Protein AF-A0A7S0NBP9-F1 (afdb_monomer_lite)

Foldseek 3Di:
DCLVVVPPVVVVVVLPDQDLVCLLVVLLPDDLVSLLSVLVVLLVVCVVDVVCCVSSVSNNVSSCVNNVVVLVVDPSSVVSVVSVVVVVVVVVVVPVVVVVVVVVVVVVVVVVVVVVD

pLDDT: mean 92.89, std 7.22, range [61.22, 98.38]

Structure (mmCIF, N/CA/C/O backbone):
data_AF-A0A7S0NBP9-F1
#
_entry.id   AF-A0A7S0NBP9-F1
#
loop_
_atom_site.group_PDB
_atom_site.id
_atom_site.type_symbol
_atom_site.label_atom_id
_atom_site.label_alt_id
_atom_site.label_comp_id
_atom_site.label_asym_id
_atom_site.label_entity_id
_atom_site.label_seq_id
_atom_site.pdbx_PDB_ins_code
_atom_site.Cartn_x
_atom_site.Cartn_y
_atom_site.Cartn_z
_atom_site.occupancy
_atom_site.B_iso_or_equiv
_atom_site.auth_seq_id
_atom_site.auth_comp_id
_atom_site.auth_asym_id
_atom_site.auth_atom_id
_atom_site.pdbx_PDB_model_num
ATOM 1 N N . GLN A 1 1 ? -16.423 -5.486 8.733 1.00 61.22 1 GLN A N 1
ATOM 2 C CA . GLN A 1 1 ? -16.727 -6.939 8.683 1.00 61.22 1 GLN A CA 1
ATOM 3 C C . GLN A 1 1 ? -15.607 -7.749 8.032 1.00 61.22 1 GLN A C 1
ATOM 5 O O . GLN A 1 1 ? -14.984 -8.491 8.765 1.00 61.22 1 GLN A O 1
ATOM 10 N N . ALA A 1 2 ? -15.260 -7.582 6.745 1.00 66.62 2 ALA A N 1
ATOM 11 C CA . ALA A 1 2 ? -14.171 -8.359 6.113 1.00 66.62 2 ALA A CA 1
ATOM 12 C C . ALA A 1 2 ? -12.797 -8.205 6.802 1.00 66.62 2 ALA A C 1
ATOM 14 O O . ALA A 1 2 ? -12.111 -9.189 7.054 1.00 66.62 2 ALA A O 1
ATOM 15 N N . VAL A 1 3 ? -12.425 -6.967 7.151 1.00 70.12 3 VAL A N 1
ATOM 16 C CA . VAL A 1 3 ? -11.155 -6.651 7.834 1.00 70.12 3 VAL A CA 1
ATOM 17 C C . VAL A 1 3 ? -11.092 -7.288 9.228 1.00 70.12 3 VAL A C 1
ATOM 19 O O . VAL A 1 3 ? -10.085 -7.889 9.578 1.00 70.12 3 VAL A O 1
ATOM 22 N N . GLN A 1 4 ? -12.190 -7.217 9.983 1.00 69.56 4 GLN A N 1
ATOM 23 C CA . GLN A 1 4 ? -12.304 -7.772 11.337 1.00 69.56 4 GLN A CA 1
ATOM 24 C C . GLN A 1 4 ? -12.448 -9.304 11.353 1.00 69.56 4 GLN A C 1
ATOM 26 O O . GLN A 1 4 ? -11.936 -9.964 12.245 1.00 69.56 4 GLN A O 1
ATOM 31 N N . ALA A 1 5 ? -13.116 -9.883 10.351 1.00 71.31 5 ALA A N 1
ATOM 32 C CA . ALA A 1 5 ? -13.329 -11.326 10.237 1.00 71.31 5 ALA A CA 1
ATOM 33 C C . ALA A 1 5 ? -12.136 -12.074 9.613 1.00 71.31 5 ALA A C 1
ATOM 35 O O . ALA A 1 5 ? -12.172 -13.296 9.508 1.00 71.31 5 ALA A O 1
ATOM 36 N N . GLY A 1 6 ? -11.103 -11.364 9.141 1.00 72.06 6 GLY A N 1
ATOM 37 C CA . GLY A 1 6 ? -9.961 -11.973 8.454 1.00 72.06 6 GLY A CA 1
ATOM 38 C C . GLY A 1 6 ? -10.309 -12.627 7.108 1.00 72.06 6 GLY A C 1
ATOM 39 O O . GLY A 1 6 ? -9.497 -13.383 6.570 1.00 72.06 6 GLY A O 1
ATOM 40 N N . ASP A 1 7 ? -11.487 -12.341 6.543 1.00 86.94 7 ASP A N 1
ATOM 41 C CA . ASP A 1 7 ? -11.941 -12.927 5.281 1.00 86.94 7 ASP A CA 1
ATOM 42 C C . ASP A 1 7 ? -11.181 -12.305 4.103 1.00 86.94 7 ASP A C 1
ATOM 44 O O . ASP A 1 7 ? -11.524 -11.248 3.556 1.00 86.94 7 ASP A O 1
ATOM 48 N N . ARG A 1 8 ? -10.102 -12.990 3.716 1.00 85.50 8 ARG A N 1
ATOM 49 C CA . ARG A 1 8 ? -9.217 -12.575 2.627 1.00 85.50 8 ARG A CA 1
ATOM 50 C C . ARG A 1 8 ? -9.939 -12.520 1.286 1.00 85.50 8 ARG A C 1
ATOM 52 O O . ARG A 1 8 ? -9.636 -11.625 0.503 1.00 85.50 8 ARG A O 1
ATOM 59 N N . ALA A 1 9 ? -10.863 -13.440 1.013 1.00 87.75 9 ALA A N 1
ATOM 60 C CA . ALA A 1 9 ? -11.540 -13.512 -0.278 1.00 87.75 9 ALA A CA 1
ATOM 61 C C . ALA A 1 9 ? -12.511 -12.341 -0.453 1.00 87.75 9 ALA A C 1
ATOM 63 O O . ALA A 1 9 ? -12.527 -11.691 -1.502 1.00 87.75 9 ALA A O 1
ATOM 64 N N . LEU A 1 10 ? -13.272 -12.024 0.597 1.00 89.88 10 LEU A N 1
ATOM 65 C CA . LEU A 1 10 ? -14.159 -10.867 0.595 1.00 89.88 10 LEU A CA 1
ATOM 66 C C . LEU A 1 10 ? -13.369 -9.557 0.509 1.00 89.88 10 LEU A C 1
ATOM 68 O O . LEU A 1 10 ? -13.723 -8.681 -0.279 1.00 89.88 10 LEU A O 1
ATOM 72 N N . LEU A 1 11 ? -12.264 -9.439 1.254 1.00 91.81 11 LEU A N 1
ATOM 73 C CA . LEU A 1 11 ? -11.420 -8.248 1.199 1.00 91.81 11 LEU A CA 1
ATOM 74 C C . LEU A 1 11 ? -10.818 -8.036 -0.198 1.00 91.81 11 LEU A C 1
ATOM 76 O O . LEU A 1 11 ? -10.819 -6.913 -0.690 1.00 91.81 11 LEU A O 1
ATOM 80 N N . GLU A 1 12 ? -10.359 -9.091 -0.876 1.00 92.19 12 GLU A N 1
ATOM 81 C CA . GLU A 1 12 ? -9.867 -8.980 -2.258 1.00 92.19 12 GLU A CA 1
ATOM 82 C C . GLU A 1 12 ? -10.943 -8.493 -3.231 1.00 92.19 12 GLU A C 1
ATOM 84 O O . GLU A 1 12 ? -10.661 -7.652 -4.084 1.00 92.19 12 GLU A O 1
ATOM 89 N N . ARG A 1 13 ? -12.185 -8.967 -3.077 1.00 91.81 13 ARG A N 1
ATOM 90 C CA . ARG A 1 13 ? -13.322 -8.483 -3.873 1.00 91.81 13 ARG A CA 1
ATOM 91 C C . ARG A 1 13 ? -13.598 -7.004 -3.626 1.00 91.81 13 ARG A C 1
ATOM 93 O O . ARG A 1 13 ? -13.802 -6.266 -4.582 1.00 91.81 13 ARG A O 1
ATOM 100 N N . CYS A 1 14 ? -13.557 -6.554 -2.373 1.00 93.19 14 CYS A N 1
ATOM 101 C CA . CYS A 1 14 ? -13.711 -5.135 -2.057 1.00 93.19 14 CYS A CA 1
ATOM 102 C C . CYS A 1 14 ? -12.589 -4.301 -2.688 1.00 93.19 14 CYS A C 1
ATOM 104 O O . CYS A 1 14 ? -12.867 -3.321 -3.371 1.00 93.19 14 CYS A O 1
ATOM 106 N N . LEU A 1 15 ? -11.331 -4.721 -2.532 1.00 94.19 15 LEU A N 1
ATOM 107 C CA . LEU A 1 15 ? -10.167 -4.008 -3.072 1.00 94.19 15 LEU A CA 1
ATOM 108 C C . LEU A 1 15 ? -10.102 -4.012 -4.610 1.00 94.19 15 LEU A C 1
ATOM 110 O O . LEU A 1 15 ? -9.340 -3.239 -5.194 1.00 94.19 15 LEU A O 1
ATOM 114 N N . ALA A 1 16 ? -10.884 -4.860 -5.284 1.00 93.62 16 ALA A N 1
ATOM 115 C CA . ALA A 1 16 ? -11.067 -4.821 -6.735 1.00 93.62 16 ALA A CA 1
ATOM 116 C C . ALA A 1 16 ? -11.831 -3.577 -7.213 1.00 93.62 16 ALA A C 1
ATOM 118 O O . ALA A 1 16 ? -11.661 -3.170 -8.361 1.00 93.62 16 ALA A O 1
ATOM 119 N N . VAL A 1 17 ? -12.626 -2.945 -6.345 1.00 94.12 17 VAL A N 1
ATOM 120 C CA . VAL A 1 17 ? -13.350 -1.716 -6.678 1.00 94.12 17 VAL A CA 1
ATOM 121 C C . VAL A 1 17 ? -12.361 -0.559 -6.830 1.00 94.12 17 VAL A C 1
ATOM 123 O O . VAL A 1 17 ? -11.564 -0.279 -5.932 1.00 94.12 17 VAL A O 1
ATOM 126 N N . ALA A 1 18 ? -12.426 0.110 -7.982 1.00 91.25 18 ALA A N 1
ATOM 127 C CA . ALA A 1 18 ? -11.532 1.204 -8.358 1.00 91.25 18 ALA A CA 1
ATOM 128 C C . ALA A 1 18 ? -12.239 2.563 -8.490 1.00 91.25 18 ALA A C 1
ATOM 130 O O . ALA A 1 18 ? -11.583 3.537 -8.856 1.00 91.25 18 ALA A O 1
ATOM 131 N N . ASP A 1 19 ? -13.546 2.633 -8.226 1.00 95.50 19 ASP A N 1
ATOM 132 C CA . ASP A 1 19 ? -14.309 3.883 -8.228 1.00 95.50 19 ASP A CA 1
ATOM 133 C C . ASP A 1 19 ? -13.941 4.734 -7.004 1.00 95.50 19 ASP A C 1
ATOM 135 O O . ASP A 1 19 ? -14.135 4.315 -5.861 1.00 95.50 19 ASP A O 1
ATOM 139 N N . ASP A 1 20 ? -13.399 5.929 -7.237 1.00 94.44 20 ASP A N 1
ATOM 140 C CA . ASP A 1 20 ? -12.864 6.791 -6.178 1.00 94.44 20 ASP A CA 1
ATOM 141 C C . ASP A 1 20 ? -13.946 7.256 -5.191 1.00 94.44 20 ASP A C 1
ATOM 143 O O . ASP A 1 20 ? -13.666 7.407 -3.996 1.00 94.44 20 ASP A O 1
ATOM 147 N N . HIS A 1 21 ? -15.180 7.456 -5.661 1.00 96.12 21 HIS A N 1
ATOM 148 C CA . HIS A 1 21 ? -16.291 7.903 -4.829 1.00 96.12 21 HIS A CA 1
ATOM 149 C C . HIS A 1 21 ? -16.765 6.774 -3.911 1.00 96.12 21 HIS A C 1
ATOM 151 O O . HIS A 1 21 ? -17.009 6.999 -2.721 1.00 96.12 21 HIS A O 1
ATOM 157 N N . ILE A 1 22 ? -16.844 5.547 -4.433 1.00 96.88 22 ILE A N 1
ATOM 158 C CA . ILE A 1 22 ? -17.165 4.359 -3.639 1.00 96.88 22 ILE A CA 1
ATOM 159 C C . ILE A 1 22 ? -16.059 4.099 -2.617 1.00 96.88 22 ILE A C 1
ATOM 161 O O . ILE A 1 22 ? -16.360 3.908 -1.437 1.00 96.88 22 ILE A O 1
ATOM 165 N N . VAL A 1 23 ? -14.790 4.127 -3.032 1.00 97.31 23 VAL A N 1
ATOM 166 C CA . VAL A 1 23 ? -13.641 3.890 -2.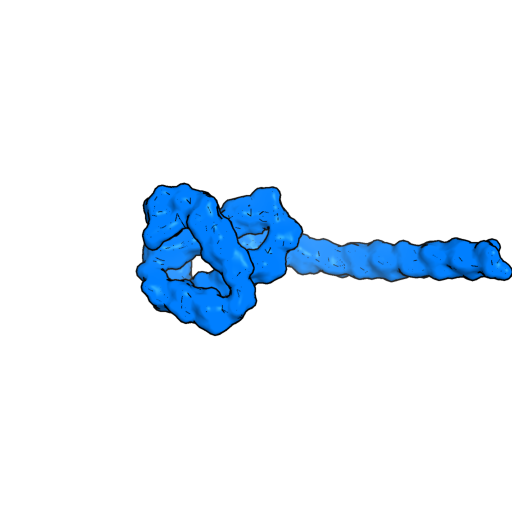142 1.00 97.31 23 VAL A CA 1
ATOM 167 C C . VAL A 1 23 ? -13.623 4.906 -1.001 1.00 97.31 23 VAL A C 1
ATOM 169 O O . VAL A 1 23 ? -13.588 4.517 0.166 1.00 97.31 23 VAL A O 1
ATOM 172 N N . THR A 1 24 ? -13.713 6.200 -1.317 1.00 97.38 24 THR A N 1
ATOM 173 C CA . THR A 1 24 ? -13.663 7.274 -0.313 1.00 97.38 24 THR A CA 1
ATOM 174 C C . THR A 1 24 ? -14.830 7.177 0.667 1.00 97.38 24 THR A C 1
ATOM 176 O O . THR A 1 24 ? -14.608 7.177 1.876 1.00 97.38 24 THR A O 1
ATOM 179 N N . ASN A 1 25 ? -16.062 7.005 0.175 1.00 97.56 25 ASN A N 1
ATOM 180 C CA . ASN A 1 25 ? -17.237 6.862 1.038 1.00 97.56 25 ASN A CA 1
ATOM 181 C C . ASN A 1 25 ? -17.170 5.617 1.923 1.00 97.56 25 ASN A C 1
ATOM 183 O O . ASN A 1 25 ? -17.580 5.653 3.082 1.00 97.56 25 ASN A O 1
ATOM 187 N N . THR A 1 26 ? -16.669 4.506 1.380 1.00 97.00 26 THR A N 1
ATOM 188 C CA . THR A 1 26 ? -16.520 3.257 2.133 1.00 97.00 26 THR A CA 1
ATOM 189 C C . THR A 1 26 ? -15.530 3.449 3.272 1.00 97.00 26 THR A C 1
ATOM 191 O O . THR A 1 26 ? -15.833 3.107 4.412 1.00 97.00 26 THR A O 1
ATOM 194 N N . VAL A 1 27 ? -14.370 4.042 2.981 1.00 97.69 27 VAL A N 1
ATOM 195 C CA . VAL A 1 27 ? -13.316 4.273 3.971 1.00 97.69 27 VAL A CA 1
ATOM 196 C C . VAL A 1 27 ? -13.732 5.306 5.018 1.00 97.69 27 VAL A C 1
ATOM 198 O O . VAL A 1 27 ? -13.476 5.094 6.200 1.00 97.69 27 VAL A O 1
ATOM 201 N N . ALA A 1 28 ? -14.413 6.385 4.629 1.00 97.62 28 ALA A N 1
ATOM 202 C CA . ALA A 1 28 ? -14.875 7.424 5.553 1.00 97.62 28 ALA A CA 1
ATOM 203 C C . ALA A 1 28 ? -15.854 6.897 6.619 1.00 97.62 28 ALA A C 1
ATOM 205 O O . ALA A 1 28 ? -15.929 7.448 7.712 1.00 97.62 28 ALA A O 1
ATOM 206 N N . ARG A 1 29 ? -16.588 5.819 6.316 1.00 97.06 29 ARG A N 1
ATOM 207 C CA . ARG A 1 29 ? -17.546 5.178 7.234 1.00 97.06 29 ARG A CA 1
ATOM 208 C C . ARG A 1 29 ? -16.917 4.128 8.153 1.00 97.06 29 ARG A C 1
ATOM 210 O O . ARG A 1 29 ? -17.624 3.573 8.991 1.00 97.06 29 ARG A O 1
ATOM 217 N N . LEU A 1 30 ? -15.632 3.814 7.983 1.00 96.38 30 LEU A N 1
ATOM 218 C CA . LEU A 1 30 ? -14.933 2.873 8.856 1.00 96.38 30 LEU A CA 1
ATOM 219 C C . LEU A 1 30 ? -14.711 3.480 10.240 1.00 96.38 30 LEU A C 1
ATOM 221 O O . LEU A 1 30 ? -14.515 4.686 10.382 1.00 96.38 30 LEU A O 1
ATOM 225 N N . SER A 1 31 ? -14.682 2.627 11.261 1.00 96.31 31 SER A N 1
ATOM 226 C CA . SER A 1 31 ? -14.157 3.032 12.560 1.00 96.31 31 SER A CA 1
ATOM 227 C C . SER A 1 31 ? -12.643 3.298 12.454 1.00 96.31 31 SER A C 1
ATOM 229 O O . SER A 1 31 ? -11.976 2.737 11.577 1.00 96.31 31 SER A O 1
ATOM 231 N N . PRO A 1 32 ? -12.058 4.104 13.356 1.00 94.94 32 PRO A N 1
ATOM 232 C CA . PRO A 1 32 ? -10.619 4.362 13.335 1.00 94.94 32 PRO A CA 1
ATOM 233 C C . PRO A 1 32 ? -9.763 3.087 13.453 1.00 94.94 32 PRO A C 1
ATOM 235 O O . PRO A 1 32 ? -8.740 2.952 12.779 1.00 94.94 32 PRO A O 1
ATOM 238 N N . SER A 1 33 ? -10.205 2.112 14.255 1.00 94.00 33 SER A N 1
ATOM 239 C CA . SER A 1 33 ? -9.532 0.814 14.388 1.00 94.00 33 SER A CA 1
ATOM 240 C C . SER A 1 33 ? -9.605 -0.013 13.102 1.00 94.00 33 SER A C 1
ATOM 242 O O . SER A 1 33 ? -8.600 -0.594 12.693 1.00 94.00 33 SER A O 1
ATOM 244 N N . ASP A 1 34 ? -10.757 -0.028 12.424 1.00 95.38 34 ASP A N 1
ATOM 245 C CA . ASP A 1 34 ? -10.922 -0.714 11.137 1.00 95.38 34 ASP A CA 1
ATOM 246 C C . ASP A 1 34 ? -10.070 -0.069 10.040 1.00 95.38 34 ASP A C 1
ATOM 248 O O . ASP A 1 34 ? -9.517 -0.774 9.195 1.00 95.38 34 ASP A O 1
ATOM 252 N N . ALA A 1 35 ? -9.932 1.259 10.055 1.00 96.31 35 ALA A N 1
ATOM 253 C CA . ALA A 1 35 ? -9.081 1.986 9.120 1.00 96.31 35 ALA A CA 1
ATOM 254 C C . ALA A 1 35 ? -7.595 1.637 9.305 1.00 96.31 35 ALA A C 1
ATOM 256 O O . ALA A 1 35 ? -6.884 1.433 8.318 1.00 96.31 35 ALA A O 1
ATOM 257 N N . LEU A 1 36 ? -7.130 1.505 10.552 1.00 95.62 36 LEU A N 1
ATOM 258 C CA . LEU A 1 36 ? -5.768 1.055 10.847 1.00 95.62 36 LEU A CA 1
ATOM 259 C C . LEU A 1 36 ? -5.529 -0.388 10.390 1.00 95.62 36 LEU A C 1
ATOM 261 O O . LEU A 1 36 ? -4.531 -0.664 9.726 1.00 95.62 36 LEU A O 1
ATOM 265 N N . ALA A 1 37 ? -6.462 -1.293 10.684 1.00 95.12 37 ALA A N 1
ATOM 266 C CA . ALA A 1 37 ? -6.370 -2.678 10.233 1.00 95.12 37 ALA A CA 1
AT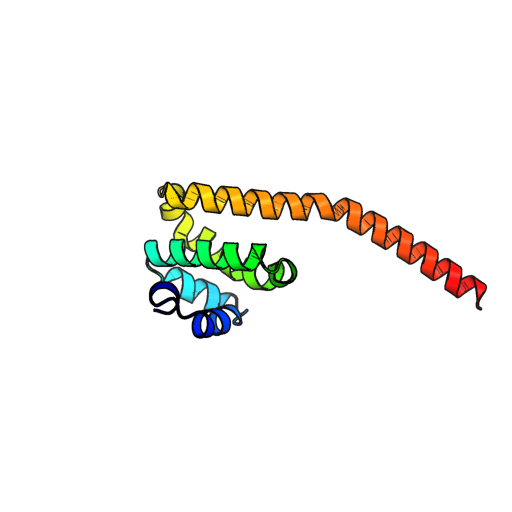OM 267 C C . ALA A 1 37 ? -6.392 -2.773 8.695 1.00 95.12 37 ALA A C 1
ATOM 269 O O . ALA A 1 37 ? -5.650 -3.554 8.097 1.00 95.12 37 ALA A O 1
ATOM 270 N N . LEU A 1 38 ? -7.186 -1.935 8.020 1.00 96.19 38 LEU A N 1
ATOM 271 C CA . LEU A 1 38 ? -7.182 -1.846 6.562 1.00 96.19 38 LEU A CA 1
ATOM 272 C C . LEU A 1 3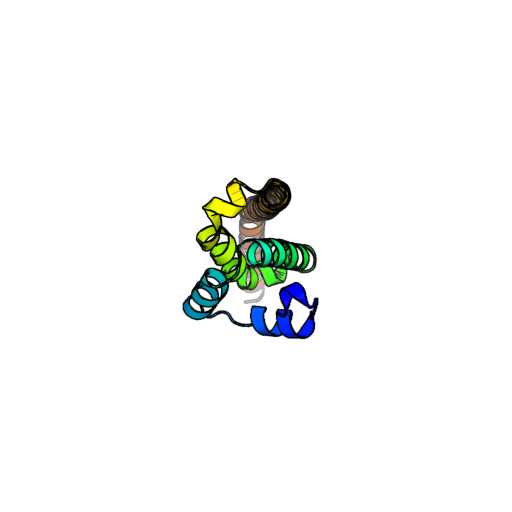8 ? -5.836 -1.336 6.022 1.00 96.19 38 LEU A C 1
ATOM 274 O O . LEU A 1 38 ? -5.332 -1.903 5.053 1.00 96.19 38 LEU A O 1
ATOM 278 N N . LEU A 1 39 ? -5.228 -0.319 6.644 1.00 96.44 39 LEU A N 1
ATOM 279 C CA . LEU A 1 39 ? -3.894 0.174 6.272 1.00 96.44 39 LEU A CA 1
ATOM 280 C C . LEU A 1 39 ? -2.848 -0.947 6.323 1.00 96.44 39 LEU A C 1
ATOM 282 O O . LEU A 1 39 ? -2.082 -1.121 5.374 1.00 96.44 39 LEU A O 1
ATOM 286 N N . GLU A 1 40 ? -2.846 -1.735 7.396 1.00 95.19 40 GLU A N 1
ATOM 287 C CA . GLU A 1 40 ? -1.949 -2.881 7.550 1.00 95.19 40 GLU A CA 1
ATOM 288 C C . GLU A 1 40 ? -2.166 -3.923 6.438 1.00 95.19 40 GLU A C 1
ATOM 290 O O . GLU A 1 40 ? -1.220 -4.354 5.773 1.00 95.19 40 GLU A O 1
ATOM 295 N N . GLN A 1 41 ? -3.424 -4.276 6.165 1.00 95.31 41 GLN A N 1
ATOM 296 C CA . GLN A 1 41 ? -3.780 -5.237 5.119 1.00 95.31 41 GLN A CA 1
ATOM 297 C C . GLN A 1 41 ? -3.413 -4.761 3.704 1.00 95.31 41 GLN A C 1
ATOM 299 O O . GLN A 1 41 ? -3.049 -5.586 2.856 1.00 95.31 41 GLN A O 1
ATOM 304 N N . LEU A 1 42 ? -3.510 -3.457 3.435 1.00 95.81 42 LEU A N 1
ATOM 305 C CA . LEU A 1 42 ? -3.097 -2.845 2.171 1.00 95.81 42 LEU A CA 1
ATOM 306 C C . LEU A 1 42 ? -1.576 -2.887 2.007 1.00 95.81 42 LEU A C 1
ATOM 308 O O . LEU A 1 42 ? -1.089 -3.253 0.936 1.00 95.81 42 LEU A O 1
ATOM 312 N N . LEU A 1 43 ? -0.827 -2.566 3.066 1.00 95.06 43 LEU A N 1
ATOM 313 C CA . LEU A 1 43 ? 0.635 -2.610 3.058 1.00 95.06 43 LEU A CA 1
ATOM 314 C C . LEU A 1 43 ? 1.169 -4.020 2.824 1.00 95.06 43 LEU A C 1
ATOM 316 O O . LEU A 1 43 ? 2.018 -4.205 1.953 1.00 95.06 43 LEU A O 1
ATOM 320 N N . LEU A 1 44 ? 0.618 -5.015 3.524 1.00 94.25 44 LEU A N 1
ATOM 321 C CA . LEU A 1 44 ? 0.982 -6.421 3.341 1.00 94.25 44 LEU A CA 1
ATOM 322 C C . LEU A 1 44 ? 0.850 -6.844 1.869 1.00 94.25 44 LEU A C 1
ATOM 324 O O . LEU A 1 44 ? 1.739 -7.473 1.296 1.00 94.25 44 LEU A O 1
ATOM 328 N N . ARG A 1 45 ? -0.257 -6.458 1.225 1.00 94.19 45 ARG A N 1
ATOM 329 C CA . ARG A 1 45 ? -0.526 -6.779 -0.185 1.00 94.19 45 ARG A CA 1
ATOM 330 C C . ARG A 1 45 ? 0.382 -6.023 -1.140 1.00 94.19 45 ARG A C 1
ATOM 332 O O . ARG A 1 45 ? 0.818 -6.597 -2.137 1.00 94.19 45 ARG A O 1
ATOM 339 N N . LEU A 1 46 ? 0.664 -4.757 -0.845 1.00 94.56 46 LEU A N 1
ATOM 340 C CA . LEU A 1 46 ? 1.545 -3.929 -1.659 1.00 94.56 46 LEU A CA 1
ATOM 341 C C . LEU A 1 46 ? 2.977 -4.474 -1.663 1.00 94.56 46 LEU A C 1
ATOM 343 O O . LEU A 1 46 ? 3.605 -4.506 -2.721 1.00 94.56 46 LEU A O 1
ATOM 347 N N . GLN A 1 47 ? 3.466 -4.920 -0.504 1.00 93.00 47 GLN A N 1
ATOM 348 C CA . GLN A 1 47 ? 4.779 -5.549 -0.360 1.00 93.00 47 GLN A CA 1
ATOM 349 C C . GLN A 1 47 ? 4.829 -6.912 -1.058 1.00 93.00 47 GLN A C 1
ATOM 351 O O . GLN A 1 47 ? 5.766 -7.182 -1.802 1.00 93.00 47 GLN A O 1
ATOM 356 N N . ALA A 1 48 ? 3.799 -7.746 -0.881 1.00 94.12 48 ALA A N 1
ATOM 357 C CA . ALA A 1 48 ? 3.746 -9.066 -1.507 1.00 94.12 48 ALA A CA 1
ATOM 358 C C . ALA A 1 48 ? 3.639 -9.001 -3.041 1.00 94.12 48 ALA A C 1
ATOM 360 O O . ALA A 1 48 ? 4.164 -9.866 -3.740 1.00 94.12 48 ALA A O 1
ATOM 361 N N . ARG A 1 49 ? 2.924 -8.005 -3.584 1.00 93.56 49 ARG A N 1
ATOM 362 C CA . ARG A 1 49 ? 2.704 -7.845 -5.031 1.00 93.56 49 ARG A CA 1
ATOM 363 C C . ARG A 1 49 ? 2.829 -6.378 -5.456 1.00 93.56 49 ARG A C 1
ATOM 365 O O . ARG A 1 49 ? 1.811 -5.713 -5.675 1.00 93.56 49 ARG A O 1
ATOM 372 N N . PRO A 1 50 ? 4.060 -5.881 -5.685 1.00 89.62 50 PRO A N 1
ATOM 373 C CA . PRO A 1 50 ? 4.296 -4.486 -6.050 1.00 89.62 50 PRO A CA 1
ATOM 374 C C . PRO A 1 50 ? 3.552 -4.030 -7.314 1.00 89.62 50 PRO A C 1
ATOM 376 O O . PRO A 1 50 ? 3.151 -2.866 -7.396 1.00 89.62 50 PRO A O 1
ATOM 379 N N . GLY A 1 51 ? 3.302 -4.932 -8.270 1.00 91.38 51 GLY A N 1
ATOM 380 C CA . GLY A 1 51 ? 2.546 -4.643 -9.497 1.00 91.38 51 GLY A CA 1
ATOM 381 C C . GLY A 1 51 ? 1.109 -4.155 -9.260 1.00 91.38 51 GLY A C 1
ATOM 382 O O . GLY A 1 51 ? 0.560 -3.445 -10.094 1.00 91.38 51 GLY A O 1
ATOM 383 N N . ARG A 1 52 ? 0.516 -4.432 -8.090 1.00 91.69 52 ARG A N 1
ATOM 384 C CA . ARG A 1 52 ? -0.823 -3.934 -7.715 1.00 91.69 52 ARG A CA 1
ATOM 385 C C . ARG A 1 52 ? -0.823 -2.505 -7.171 1.00 91.69 52 ARG A C 1
ATOM 387 O O . ARG A 1 52 ? -1.864 -2.019 -6.737 1.00 91.69 52 ARG A O 1
ATOM 394 N N . GLY A 1 53 ? 0.326 -1.827 -7.182 1.00 91.00 53 GLY A N 1
ATOM 395 C CA . GLY A 1 53 ? 0.497 -0.514 -6.562 1.00 91.00 53 GLY A CA 1
ATOM 396 C C . GLY A 1 53 ? -0.540 0.514 -7.001 1.00 91.00 53 GLY A C 1
ATOM 397 O O . GLY A 1 53 ? -1.123 1.170 -6.150 1.00 91.00 53 GLY A O 1
ATOM 398 N N . MET A 1 54 ? -0.843 0.591 -8.298 1.00 89.75 54 MET A N 1
ATOM 399 C CA . MET A 1 54 ? -1.817 1.553 -8.826 1.00 89.75 54 MET A CA 1
ATOM 400 C C . MET A 1 54 ? -3.239 1.314 -8.295 1.00 89.75 54 MET A C 1
ATOM 402 O O . MET A 1 54 ? -3.920 2.254 -7.899 1.00 89.75 54 MET A O 1
ATOM 406 N N . GLN A 1 55 ? -3.668 0.052 -8.231 1.00 91.00 55 GLN A N 1
ATOM 407 C CA . GLN A 1 55 ? -4.977 -0.328 -7.698 1.00 91.00 55 GLN A CA 1
ATOM 408 C C . GLN A 1 55 ? -5.076 -0.024 -6.195 1.00 91.00 55 GLN A C 1
ATOM 410 O O . GLN A 1 55 ? -6.049 0.570 -5.735 1.00 91.00 55 GLN A O 1
ATOM 415 N N . LEU A 1 56 ? -4.057 -0.414 -5.424 1.00 95.12 56 LEU A N 1
ATOM 416 C CA . LEU A 1 56 ? -4.054 -0.255 -3.967 1.00 95.12 56 LEU A CA 1
ATOM 417 C C . LEU A 1 56 ? -3.818 1.198 -3.528 1.00 95.12 56 LEU A C 1
ATOM 419 O O . LEU A 1 56 ? -4.248 1.574 -2.439 1.00 95.12 56 LEU A O 1
ATOM 423 N N . ALA A 1 57 ? -3.181 2.028 -4.360 1.00 94.44 57 ALA A N 1
ATOM 424 C CA . ALA A 1 57 ? -2.895 3.430 -4.053 1.00 94.44 57 ALA A CA 1
ATOM 425 C C . ALA A 1 57 ? -4.163 4.247 -3.772 1.00 94.44 57 ALA A C 1
ATOM 427 O O . ALA A 1 57 ? -4.150 5.097 -2.884 1.00 94.44 57 ALA A O 1
ATOM 428 N N . LYS A 1 58 ? -5.268 3.960 -4.471 1.00 95.62 58 LYS A N 1
ATOM 429 C CA . LYS A 1 58 ? -6.562 4.627 -4.252 1.00 95.62 58 LYS A CA 1
ATOM 430 C C . LYS A 1 58 ? -7.087 4.388 -2.836 1.00 95.62 58 LYS A C 1
ATOM 432 O O . LYS A 1 58 ? -7.429 5.331 -2.125 1.00 95.62 58 LYS A O 1
ATOM 437 N N . TRP A 1 59 ? -7.061 3.129 -2.407 1.00 97.62 59 TRP A N 1
ATOM 438 C CA . TRP A 1 59 ? -7.456 2.715 -1.064 1.00 97.62 59 TRP A CA 1
ATOM 439 C C . TRP A 1 59 ? -6.510 3.266 0.007 1.00 97.62 59 TRP A C 1
ATOM 441 O O . TRP A 1 59 ? -6.973 3.818 1.001 1.00 97.62 59 TRP A O 1
ATOM 451 N N . LEU A 1 60 ? -5.192 3.187 -0.214 1.00 97.06 60 LEU A N 1
ATOM 452 C CA . LEU A 1 60 ? -4.185 3.748 0.695 1.00 97.06 60 LEU A CA 1
ATOM 453 C C . LEU A 1 60 ? -4.385 5.253 0.896 1.00 97.06 60 LEU A C 1
ATOM 455 O O . LEU A 1 60 ? -4.420 5.721 2.032 1.00 97.06 60 LEU A O 1
ATOM 459 N N . ARG A 1 61 ? -4.569 6.004 -0.196 1.00 96.81 61 ARG A N 1
ATOM 460 C CA . ARG A 1 61 ? -4.827 7.445 -0.145 1.00 96.81 61 ARG A CA 1
ATOM 461 C C . ARG A 1 61 ? -6.101 7.747 0.636 1.00 96.81 61 ARG A C 1
ATOM 463 O O . ARG A 1 61 ? -6.067 8.611 1.504 1.00 96.81 61 ARG A O 1
ATOM 470 N N . ALA A 1 62 ? -7.199 7.047 0.351 1.00 97.81 62 ALA A N 1
ATOM 471 C CA . ALA A 1 62 ? -8.461 7.255 1.056 1.00 97.81 62 ALA A CA 1
ATOM 472 C C . ALA A 1 62 ? -8.315 7.014 2.567 1.00 97.81 62 ALA A C 1
ATOM 474 O O . ALA A 1 62 ? -8.775 7.831 3.358 1.00 97.81 62 ALA A O 1
ATOM 475 N N . VAL A 1 63 ? -7.613 5.950 2.978 1.00 97.94 63 VAL A N 1
ATOM 476 C CA . VAL A 1 63 ? -7.375 5.653 4.403 1.00 97.94 63 VAL A CA 1
ATOM 477 C C . VAL A 1 63 ? -6.568 6.760 5.070 1.00 97.94 63 VAL A C 1
ATOM 479 O O . VAL A 1 63 ? -6.984 7.276 6.105 1.00 97.94 63 VAL A O 1
ATOM 482 N N . VAL A 1 64 ? -5.450 7.163 4.460 1.00 96.75 64 VAL A N 1
ATOM 483 C CA . VAL A 1 64 ? -4.576 8.200 5.021 1.00 96.75 64 VAL A CA 1
ATOM 484 C C . VAL A 1 64 ? -5.292 9.546 5.113 1.00 96.75 64 VAL A C 1
ATOM 486 O O . VAL A 1 64 ? -5.142 10.232 6.116 1.00 96.75 64 VAL A O 1
ATOM 489 N N . VAL A 1 65 ? -6.085 9.920 4.105 1.00 97.31 65 VAL A N 1
ATOM 490 C CA . VAL A 1 65 ? -6.785 11.213 4.071 1.00 97.31 65 VAL A CA 1
ATOM 491 C C . VAL A 1 65 ? -7.973 11.237 5.033 1.00 97.31 65 VAL A C 1
ATOM 493 O O . VAL A 1 65 ? -8.076 12.158 5.838 1.00 97.31 65 VAL A O 1
ATOM 496 N N . CYS A 1 66 ? -8.860 10.238 4.988 1.00 98.00 66 CYS A N 1
ATOM 497 C CA . CYS A 1 66 ? -10.077 10.233 5.806 1.00 98.00 66 CYS A CA 1
ATOM 498 C C . CYS A 1 66 ? -9.789 10.054 7.302 1.00 98.00 66 CYS A C 1
ATOM 500 O O . CYS A 1 66 ? -10.526 10.584 8.127 1.00 98.00 66 CYS A O 1
ATOM 502 N N . HIS A 1 67 ? -8.721 9.332 7.655 1.00 97.56 67 HIS A N 1
ATOM 503 C CA . HIS A 1 67 ? -8.395 8.990 9.046 1.00 97.56 67 HIS A CA 1
ATOM 504 C C . HIS A 1 67 ? -7.100 9.644 9.544 1.00 97.56 67 HIS A C 1
ATOM 506 O O . HIS A 1 67 ? -6.535 9.206 10.546 1.00 97.56 67 HIS A O 1
ATOM 512 N N . ALA A 1 68 ? -6.630 10.709 8.880 1.00 96.06 68 ALA A N 1
ATOM 513 C CA . ALA A 1 68 ? -5.348 11.366 9.163 1.00 96.06 68 ALA A CA 1
ATOM 514 C C . ALA A 1 68 ? -5.159 11.724 10.647 1.00 96.06 68 ALA A C 1
ATOM 516 O O . ALA A 1 68 ? -4.124 11.410 11.232 1.00 96.06 68 ALA A O 1
ATOM 517 N N . GLY A 1 69 ? -6.171 12.343 11.269 1.00 95.25 69 GLY A N 1
ATOM 518 C CA . GLY A 1 69 ? -6.102 12.769 12.671 1.00 95.25 69 GLY A CA 1
ATOM 519 C C . GLY A 1 69 ? -5.873 11.601 13.632 1.00 95.25 69 GLY A C 1
ATOM 520 O O . GLY A 1 69 ? -5.007 11.671 14.502 1.00 95.25 69 GLY A O 1
ATOM 521 N N . TYR A 1 70 ? -6.587 10.492 13.427 1.00 95.75 70 TYR A N 1
ATOM 522 C CA . TYR A 1 70 ? -6.399 9.283 14.223 1.00 95.75 70 TYR A CA 1
ATOM 523 C C . TYR A 1 70 ? -5.041 8.622 13.957 1.00 95.75 70 TYR A C 1
ATOM 525 O O . TYR A 1 70 ? -4.325 8.289 14.899 1.00 95.75 70 TYR A O 1
ATOM 533 N N . LEU A 1 71 ? -4.658 8.462 12.686 1.00 95.44 71 LEU A N 1
ATOM 534 C CA . LEU A 1 71 ? -3.400 7.809 12.313 1.00 95.44 71 LEU A CA 1
ATOM 535 C C . LEU A 1 71 ? -2.172 8.573 12.830 1.00 95.44 71 LEU A C 1
ATOM 537 O O . LEU A 1 71 ? -1.182 7.951 13.202 1.00 95.44 71 LEU A O 1
ATOM 541 N N . MET A 1 72 ? -2.232 9.904 12.904 1.00 93.19 72 MET A N 1
ATOM 542 C CA . MET A 1 72 ? -1.155 10.713 13.484 1.00 93.19 72 MET A CA 1
ATOM 543 C C . MET A 1 72 ? -1.037 10.540 15.004 1.00 93.19 72 MET A C 1
ATOM 545 O O . MET A 1 72 ? 0.073 10.545 15.539 1.00 93.19 72 MET A O 1
ATOM 549 N N . ALA A 1 73 ? -2.164 10.357 15.697 1.00 92.75 73 ALA A N 1
ATOM 550 C CA . ALA A 1 73 ? -2.198 10.149 17.142 1.00 92.75 73 ALA A CA 1
ATOM 551 C C . ALA A 1 73 ? -1.865 8.701 17.554 1.00 92.75 73 ALA A C 1
ATOM 553 O O . ALA A 1 73 ? -1.390 8.473 18.665 1.00 92.75 73 ALA A O 1
ATOM 554 N N . ALA A 1 74 ? -2.094 7.719 16.677 1.00 91.94 74 ALA A N 1
ATOM 555 C CA . ALA A 1 74 ? -1.922 6.299 16.972 1.00 91.94 74 ALA A CA 1
ATOM 556 C C . ALA A 1 74 ? -0.451 5.835 16.822 1.00 91.94 74 ALA A C 1
ATOM 558 O O . ALA A 1 74 ? 0.074 5.781 15.705 1.00 91.94 74 ALA A O 1
ATOM 559 N N . PRO A 1 75 ? 0.225 5.375 17.897 1.00 90.25 75 PRO A N 1
ATOM 560 C CA . PRO A 1 75 ? 1.612 4.900 17.813 1.00 90.25 75 PRO A CA 1
ATOM 561 C C . PRO A 1 75 ? 1.787 3.696 16.878 1.00 90.25 75 PRO A C 1
ATOM 563 O O . PRO A 1 75 ? 2.802 3.581 16.189 1.00 90.25 75 PRO A O 1
ATOM 566 N N . ALA A 1 76 ? 0.784 2.814 16.824 1.00 88.44 76 ALA A N 1
ATOM 567 C CA . ALA A 1 76 ? 0.771 1.651 15.939 1.00 88.44 76 ALA A CA 1
ATOM 568 C C . ALA A 1 76 ? 0.772 2.052 14.452 1.00 88.44 76 ALA A C 1
ATOM 570 O O . ALA A 1 76 ? 1.477 1.445 13.647 1.00 88.44 76 ALA A O 1
ATOM 571 N N . ALA A 1 77 ? 0.067 3.131 14.094 1.00 93.75 77 ALA A N 1
ATOM 572 C CA . ALA A 1 77 ? 0.016 3.633 12.725 1.00 93.75 77 ALA A CA 1
ATOM 573 C C . ALA A 1 77 ? 1.366 4.187 12.254 1.00 93.75 77 ALA A C 1
ATOM 575 O O . ALA A 1 77 ? 1.703 4.057 11.078 1.00 93.75 77 ALA A O 1
ATOM 576 N N . ARG A 1 78 ? 2.179 4.746 13.162 1.00 93.75 78 ARG A N 1
ATOM 577 C CA . ARG A 1 78 ? 3.477 5.349 12.820 1.00 93.75 78 ARG A CA 1
ATOM 578 C C . ARG A 1 78 ? 4.388 4.382 12.065 1.00 93.75 78 ARG A C 1
ATOM 580 O O . ARG A 1 78 ? 4.926 4.751 11.029 1.00 93.75 78 ARG A O 1
ATOM 587 N N . LYS A 1 79 ? 4.513 3.135 12.534 1.00 93.19 79 LYS A N 1
ATOM 588 C CA . LYS A 1 79 ? 5.338 2.109 11.867 1.00 93.19 79 LYS A CA 1
ATOM 589 C C . LYS A 1 79 ? 4.845 1.820 10.446 1.00 93.19 79 LYS A C 1
ATOM 591 O O . LYS A 1 79 ? 5.647 1.728 9.519 1.00 93.19 79 LYS A O 1
ATOM 596 N N . HIS A 1 80 ? 3.530 1.718 10.269 1.00 94.94 80 HIS A N 1
ATOM 597 C CA . HIS A 1 80 ? 2.910 1.481 8.967 1.00 94.94 80 HIS A CA 1
ATOM 598 C C . HIS A 1 80 ? 3.099 2.662 8.010 1.00 94.94 80 HIS A C 1
ATOM 600 O O . HIS A 1 80 ? 3.451 2.455 6.853 1.00 94.94 80 HIS A O 1
ATOM 606 N N . LEU A 1 81 ? 2.950 3.897 8.493 1.00 95.75 81 LEU A N 1
ATOM 607 C CA . LEU A 1 81 ? 3.176 5.105 7.698 1.00 95.75 81 LEU A CA 1
ATOM 608 C C . LEU A 1 81 ? 4.648 5.264 7.296 1.00 95.75 81 LEU A C 1
ATOM 610 O O . LEU A 1 81 ? 4.929 5.593 6.146 1.00 95.75 81 LEU A O 1
ATOM 614 N N . THR A 1 82 ? 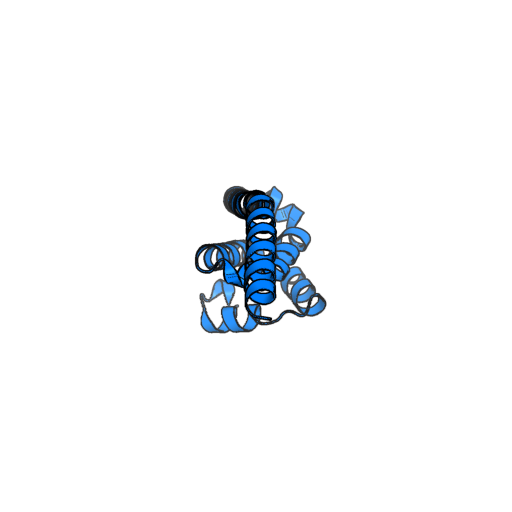5.591 4.965 8.194 1.00 95.38 82 THR A N 1
ATOM 615 C CA . THR A 1 82 ? 7.022 4.939 7.857 1.00 95.38 82 THR A CA 1
ATOM 616 C C . THR A 1 82 ? 7.321 3.889 6.787 1.00 95.38 82 THR A C 1
ATOM 618 O O . THR A 1 82 ? 8.017 4.188 5.820 1.00 95.38 82 THR A O 1
ATOM 621 N N . SER A 1 83 ? 6.760 2.682 6.910 1.00 94.44 83 SER A N 1
ATOM 622 C CA . SER A 1 83 ? 6.922 1.638 5.891 1.00 94.44 83 SER A CA 1
ATOM 623 C C . SER A 1 83 ? 6.318 2.054 4.547 1.00 94.44 83 SER A C 1
ATOM 625 O O . SER A 1 83 ? 6.951 1.871 3.509 1.00 94.44 83 SER A O 1
ATOM 627 N N . LEU A 1 84 ? 5.130 2.671 4.552 1.00 95.19 84 LEU A N 1
ATOM 628 C CA . LEU A 1 84 ? 4.505 3.204 3.342 1.00 95.19 84 LEU A CA 1
ATOM 629 C C . LEU A 1 84 ? 5.411 4.233 2.660 1.00 95.19 84 LEU A C 1
ATOM 631 O O . LEU A 1 84 ? 5.627 4.146 1.453 1.00 95.19 84 LEU A O 1
ATOM 635 N N . PHE A 1 85 ? 5.960 5.172 3.433 1.00 95.75 85 PHE A N 1
ATOM 636 C CA . PHE A 1 85 ? 6.874 6.190 2.927 1.00 95.75 85 PHE A CA 1
ATOM 637 C C . PHE A 1 85 ? 8.110 5.560 2.276 1.00 95.75 85 PHE A C 1
ATOM 639 O O . PHE A 1 85 ? 8.416 5.883 1.135 1.00 95.75 85 PHE A O 1
ATOM 646 N N . GLN A 1 86 ? 8.758 4.601 2.943 1.00 95.75 86 GLN A N 1
ATOM 647 C CA . GLN A 1 86 ? 9.927 3.898 2.401 1.00 95.75 86 GLN A CA 1
ATOM 648 C C . GLN A 1 86 ? 9.617 3.159 1.092 1.00 95.75 86 GLN A C 1
ATOM 650 O O . GLN A 1 86 ? 10.414 3.195 0.157 1.00 95.75 86 GLN A O 1
ATOM 655 N N . ILE A 1 87 ? 8.450 2.509 0.997 1.00 93.44 87 ILE A N 1
ATOM 656 C CA . ILE A 1 87 ? 8.018 1.842 -0.239 1.00 93.44 87 ILE A CA 1
ATOM 657 C C . ILE A 1 87 ? 7.854 2.864 -1.367 1.00 93.44 87 ILE A C 1
ATOM 659 O O . ILE A 1 87 ? 8.293 2.611 -2.488 1.00 93.44 87 ILE A O 1
ATOM 663 N N . LEU A 1 88 ? 7.202 3.997 -1.095 1.00 93.75 88 LEU A N 1
ATOM 664 C CA . LEU A 1 88 ? 6.976 5.039 -2.096 1.00 93.75 88 LEU A CA 1
ATOM 665 C C . LEU A 1 88 ? 8.291 5.682 -2.541 1.00 93.75 88 LEU A C 1
ATOM 667 O O . LEU A 1 88 ? 8.514 5.814 -3.742 1.00 93.75 88 LEU A O 1
ATOM 671 N N . ASP A 1 89 ? 9.171 6.003 -1.598 1.00 95.81 89 ASP A N 1
ATOM 672 C CA . ASP A 1 89 ? 10.473 6.611 -1.861 1.00 95.81 89 ASP A CA 1
ATOM 673 C C . ASP A 1 89 ? 11.349 5.703 -2.736 1.00 95.81 89 ASP A C 1
ATOM 675 O O . ASP A 1 89 ? 11.834 6.124 -3.786 1.00 95.81 89 ASP A O 1
ATOM 679 N N . ALA A 1 90 ? 11.421 4.406 -2.412 1.00 93.19 90 ALA A N 1
ATOM 680 C CA . ALA A 1 90 ? 12.124 3.422 -3.234 1.00 93.19 90 ALA A CA 1
ATOM 681 C C . ALA A 1 90 ? 11.566 3.331 -4.669 1.00 93.19 90 ALA A C 1
ATOM 683 O O . ALA A 1 90 ? 12.325 3.176 -5.629 1.00 93.19 90 ALA A O 1
ATOM 684 N N . ARG A 1 91 ? 10.241 3.451 -4.851 1.00 90.69 91 ARG A N 1
ATOM 685 C CA . ARG A 1 91 ? 9.643 3.464 -6.198 1.00 90.69 91 ARG A CA 1
ATOM 686 C C . ARG A 1 91 ? 9.960 4.735 -6.967 1.00 90.69 91 ARG A C 1
ATOM 688 O O . ARG A 1 91 ? 10.248 4.655 -8.159 1.00 90.69 91 ARG A O 1
ATOM 695 N N . VAL A 1 92 ? 9.895 5.888 -6.309 1.00 93.69 92 VAL A N 1
ATOM 696 C CA . VAL A 1 92 ? 10.218 7.177 -6.930 1.00 93.69 92 VAL A CA 1
ATOM 697 C C . VAL A 1 92 ? 11.693 7.213 -7.326 1.00 93.69 92 VAL A C 1
ATOM 699 O O . VAL A 1 92 ? 12.007 7.598 -8.452 1.00 93.69 92 VAL A O 1
ATOM 702 N N . ALA A 1 93 ? 12.588 6.713 -6.472 1.00 96.12 93 ALA A N 1
ATOM 703 C CA . ALA A 1 93 ? 14.016 6.608 -6.760 1.00 96.12 93 ALA A CA 1
ATOM 704 C C . ALA A 1 93 ? 14.312 5.770 -8.021 1.00 96.12 93 ALA A C 1
ATOM 706 O O . ALA A 1 93 ? 15.215 6.100 -8.790 1.00 96.12 93 ALA A O 1
ATOM 707 N N . MET A 1 94 ? 13.516 4.726 -8.286 1.00 94.62 94 MET A N 1
ATOM 708 C CA . MET A 1 94 ? 13.653 3.872 -9.475 1.00 94.62 94 MET A CA 1
ATOM 709 C C . MET A 1 94 ? 13.142 4.507 -10.776 1.00 94.62 94 MET A C 1
ATOM 711 O O . MET A 1 94 ? 13.504 4.042 -11.858 1.00 94.62 94 MET A O 1
ATOM 715 N N . LEU A 1 95 ? 12.347 5.579 -10.714 1.00 94.12 95 LEU A N 1
ATOM 716 C CA . LEU A 1 95 ? 11.748 6.188 -11.904 1.00 94.12 95 LEU A CA 1
ATOM 717 C C . LEU A 1 95 ? 12.810 6.696 -12.888 1.00 94.12 95 LEU A C 1
ATOM 719 O O . LEU A 1 95 ? 12.753 6.399 -14.081 1.00 94.12 95 LEU A O 1
ATOM 723 N N . ARG A 1 96 ? 13.803 7.447 -12.398 1.00 96.00 96 ARG A N 1
ATOM 724 C CA . ARG A 1 96 ? 14.832 8.052 -13.256 1.00 96.00 96 ARG A CA 1
ATOM 725 C C . ARG A 1 96 ? 15.727 7.004 -13.944 1.00 96.00 96 ARG A C 1
ATOM 727 O O . ARG A 1 96 ? 15.923 7.129 -15.159 1.00 96.00 96 ARG A O 1
ATOM 734 N N . PRO A 1 97 ? 16.239 5.974 -13.242 1.00 97.69 97 PRO A N 1
ATOM 735 C CA . PRO A 1 97 ? 16.938 4.863 -13.883 1.00 97.69 97 PRO A CA 1
ATOM 736 C C . PRO A 1 97 ? 16.097 4.150 -14.949 1.00 97.69 97 PRO A C 1
ATOM 738 O O . PRO A 1 97 ? 16.594 3.912 -16.049 1.00 97.69 97 PRO A O 1
ATOM 741 N N . LEU A 1 98 ? 14.821 3.861 -14.667 1.00 97.25 98 LEU A N 1
ATOM 742 C CA . LEU A 1 98 ? 13.943 3.146 -15.601 1.00 97.25 98 LEU A CA 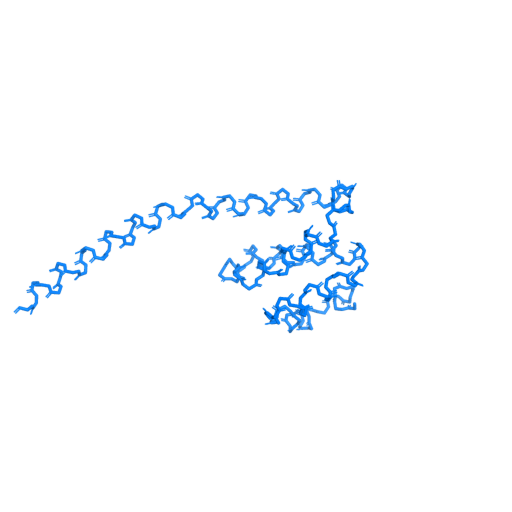1
ATOM 743 C C . LEU A 1 98 ? 13.636 3.956 -16.864 1.00 97.25 98 LEU A C 1
ATOM 745 O O . LEU A 1 98 ? 13.692 3.405 -17.958 1.00 97.25 98 LEU A O 1
ATOM 749 N N . LEU A 1 99 ? 13.386 5.262 -16.738 1.00 97.75 99 LEU A N 1
ATOM 750 C CA . LEU A 1 99 ? 13.213 6.146 -17.897 1.00 97.75 99 LEU A CA 1
ATOM 751 C C . LEU A 1 99 ? 14.480 6.213 -18.759 1.00 97.75 99 LEU A C 1
ATOM 753 O O . LEU A 1 99 ? 14.405 6.212 -19.985 1.00 97.75 99 LEU A O 1
ATOM 757 N N . THR A 1 100 ? 15.652 6.235 -18.121 1.00 98.25 100 THR A N 1
ATOM 758 C CA . THR A 1 100 ? 16.939 6.239 -18.832 1.00 98.25 100 THR A CA 1
ATOM 759 C C . THR A 1 100 ? 17.146 4.934 -19.602 1.00 98.25 100 THR A C 1
ATOM 761 O O . THR A 1 100 ? 17.600 4.951 -20.745 1.00 98.25 100 THR A O 1
ATOM 764 N N . LEU A 1 101 ? 16.802 3.799 -18.989 1.00 98.31 101 LEU A N 1
ATOM 765 C CA . LEU A 1 101 ? 16.858 2.491 -19.635 1.00 98.31 101 LEU A CA 1
ATOM 766 C C . LEU A 1 101 ? 15.875 2.398 -20.809 1.00 98.31 101 LEU A C 1
ATOM 768 O O . LEU A 1 101 ? 16.281 1.965 -21.884 1.00 98.31 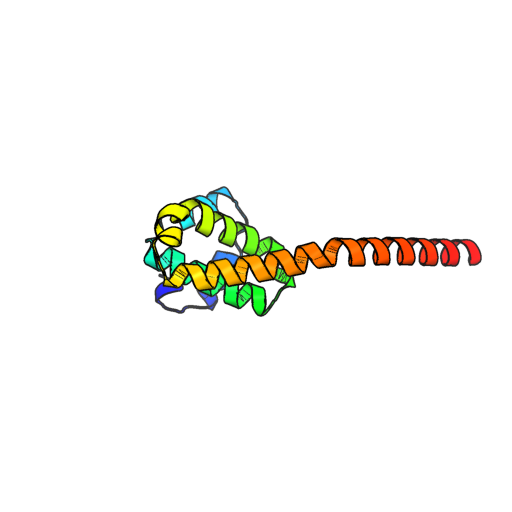101 LEU A O 1
ATOM 772 N N . ALA A 1 102 ? 14.627 2.838 -20.620 1.00 97.94 102 ALA A N 1
ATOM 773 C CA . ALA A 1 102 ? 13.603 2.848 -21.663 1.00 97.94 102 ALA A CA 1
ATOM 774 C C . ALA A 1 102 ? 14.079 3.620 -22.903 1.00 97.94 102 ALA A C 1
ATOM 776 O O . ALA A 1 102 ? 14.131 3.050 -23.986 1.00 97.94 102 ALA A O 1
ATOM 777 N N . GLY A 1 103 ? 14.577 4.850 -22.726 1.00 98.38 103 GLY A N 1
ATOM 778 C CA . GLY A 1 103 ? 15.082 5.645 -23.850 1.00 98.38 103 GLY A CA 1
ATOM 779 C C . GLY A 1 103 ? 16.271 5.006 -24.584 1.00 98.38 103 GLY A C 1
ATOM 780 O O . GLY A 1 103 ? 16.380 5.113 -25.804 1.00 98.38 103 GLY A O 1
ATOM 781 N N . ARG A 1 104 ? 17.160 4.296 -23.872 1.00 98.19 104 ARG A N 1
ATOM 782 C CA . ARG A 1 104 ? 18.259 3.542 -24.509 1.00 98.19 104 ARG A CA 1
ATOM 783 C C . ARG A 1 104 ? 17.747 2.342 -25.306 1.00 98.19 104 ARG A C 1
ATOM 785 O O . ARG A 1 104 ? 18.267 2.078 -26.386 1.00 98.19 104 ARG A O 1
ATOM 792 N N . LEU A 1 105 ? 16.756 1.621 -24.782 1.00 98.19 105 LEU A N 1
ATOM 793 C CA . LEU A 1 105 ? 16.127 0.501 -25.483 1.00 98.19 105 LEU A CA 1
ATOM 794 C C . LEU A 1 105 ? 15.403 0.975 -26.746 1.00 98.19 105 LEU A C 1
ATOM 796 O O . LEU A 1 105 ? 15.596 0.372 -27.798 1.00 98.19 105 LEU A O 1
ATOM 800 N N . ASP A 1 106 ? 14.662 2.080 -26.668 1.00 98.00 106 ASP A N 1
ATOM 801 C CA . ASP A 1 106 ? 13.967 2.669 -27.817 1.00 98.00 106 ASP A CA 1
ATOM 802 C C . ASP A 1 106 ? 14.946 3.029 -28.944 1.00 98.00 106 ASP A C 1
ATOM 804 O O . ASP A 1 106 ? 14.714 2.697 -30.108 1.00 98.00 106 ASP A O 1
ATOM 808 N N . LEU A 1 107 ? 16.093 3.629 -28.600 1.00 97.62 107 LEU A N 1
ATOM 809 C CA . LEU A 1 107 ? 17.146 3.957 -29.565 1.00 97.62 107 LEU A CA 1
ATOM 810 C C . LEU A 1 107 ? 17.713 2.702 -30.244 1.00 97.62 107 LEU A C 1
ATOM 812 O O . LEU A 1 107 ? 17.863 2.679 -31.467 1.00 97.62 107 LEU A O 1
ATOM 816 N N . LEU A 1 108 ? 18.011 1.649 -29.477 1.00 97.56 108 LEU A N 1
ATOM 817 C CA . LEU A 1 108 ? 18.535 0.393 -30.025 1.00 97.56 108 LEU A CA 1
ATOM 818 C C . LEU A 1 108 ? 17.517 -0.309 -30.933 1.00 97.56 108 LEU A C 1
ATOM 820 O O . LEU A 1 108 ? 17.886 -0.827 -31.989 1.00 97.56 108 LEU A O 1
ATOM 824 N N . LEU A 1 109 ? 16.237 -0.305 -30.551 1.00 96.94 109 LEU A N 1
ATOM 825 C CA . LEU A 1 109 ? 15.159 -0.882 -31.352 1.00 96.94 109 LEU A CA 1
ATOM 826 C C . LEU A 1 109 ? 14.972 -0.122 -32.671 1.00 96.94 109 LEU A C 1
ATOM 828 O O . LEU A 1 109 ? 14.879 -0.758 -33.723 1.00 96.94 109 LEU A O 1
ATOM 832 N N . ALA A 1 110 ? 15.002 1.214 -32.640 1.00 96.56 110 ALA A N 1
ATOM 833 C CA . ALA A 1 110 ? 14.923 2.045 -33.840 1.00 96.56 110 ALA A CA 1
ATOM 834 C C . ALA A 1 110 ? 16.107 1.797 -34.794 1.00 96.56 110 ALA A C 1
ATOM 836 O O . ALA A 1 110 ? 15.916 1.631 -36.000 1.00 96.56 110 ALA A O 1
ATOM 837 N N . GLN A 1 111 ? 17.331 1.691 -34.262 1.00 95.62 111 GLN A N 1
ATOM 838 C CA . GLN A 1 111 ? 18.517 1.357 -35.059 1.00 95.62 111 GLN A CA 1
ATOM 839 C C . GLN A 1 111 ? 18.417 -0.028 -35.710 1.00 95.62 111 GLN A C 1
ATOM 841 O O . GLN A 1 111 ? 18.821 -0.202 -36.860 1.00 95.62 111 GLN A O 1
ATOM 846 N N . HIS A 1 112 ? 17.887 -1.021 -34.992 1.00 94.94 112 HIS A N 1
ATOM 847 C CA . HIS A 1 112 ? 17.711 -2.375 -35.523 1.00 94.94 112 HIS A CA 1
ATOM 848 C C . HIS A 1 112 ? 16.665 -2.436 -36.640 1.00 94.94 112 HIS A C 1
ATOM 850 O O . HIS A 1 112 ? 16.863 -3.135 -37.632 1.00 94.94 112 HIS A O 1
ATOM 856 N N . GLN A 1 113 ? 15.571 -1.682 -36.507 1.00 93.00 113 GLN A N 1
ATOM 857 C CA . GLN A 1 113 ? 14.551 -1.557 -37.551 1.00 93.00 113 GLN A CA 1
ATOM 858 C C . GLN A 1 113 ? 15.110 -0.876 -38.806 1.00 93.00 113 GLN A C 1
ATOM 860 O O . GLN A 1 113 ? 14.911 -1.388 -39.903 1.00 93.00 113 GLN A O 1
ATOM 865 N N . HIS A 1 114 ? 15.878 0.207 -38.650 1.00 89.81 114 HIS A N 1
ATOM 866 C CA . HIS A 1 114 ? 16.493 0.908 -39.781 1.00 89.81 114 HIS A CA 1
ATOM 867 C C . HIS A 1 114 ? 17.518 0.044 -40.534 1.00 89.81 114 HIS A C 1
ATOM 869 O O . HIS A 1 114 ? 17.675 0.195 -41.737 1.00 89.81 114 HIS A O 1
ATOM 875 N N . LYS A 1 115 ? 18.231 -0.869 -39.862 1.00 83.06 115 LYS A N 1
ATOM 876 C CA . LYS A 1 115 ? 19.175 -1.790 -40.528 1.00 83.06 115 LYS A CA 1
ATOM 877 C C . LYS A 1 115 ? 18.499 -2.927 -41.305 1.00 83.06 115 LYS A C 1
ATOM 879 O O . LYS A 1 115 ? 19.184 -3.637 -42.034 1.00 83.06 115 LYS A O 1
ATOM 884 N N . ARG A 1 116 ? 17.206 -3.167 -41.071 1.00 74.94 116 ARG A N 1
ATOM 885 C CA . ARG A 1 116 ? 16.421 -4.235 -41.712 1.00 74.94 116 ARG A CA 1
ATOM 886 C C . ARG A 1 116 ? 15.580 -3.750 -42.894 1.00 74.94 116 ARG A C 1
ATOM 888 O O . ARG A 1 116 ? 15.127 -4.597 -43.658 1.00 74.94 116 ARG A O 1
ATOM 895 N N . ALA A 1 117 ? 15.341 -2.444 -42.982 1.00 63.38 117 ALA A N 1
ATOM 896 C CA . ALA A 1 117 ? 14.747 -1.776 -44.137 1.00 63.38 117 ALA A CA 1
ATOM 897 C C . ALA A 1 117 ? 15.818 -1.515 -45.203 1.00 63.38 117 ALA A C 1
ATOM 899 O O . ALA A 1 117 ? 15.461 -1.584 -46.397 1.00 63.38 117 ALA A O 1
#

Sequence (117 aa):
QAVQAGDRALLERCLAVADDHIVTNTVARLSPSDALALLEQLLLRLQARPGRGMQLAKWLRAVVVCHAGYLMAAPAARKHLTSLFQILDARVAMLRPLLTLAGRLDLLLAQHQHKRA

Radius of gyration: 19.06 Å; chains: 1; bounding box: 37×26×62 Å

InterPro domains:
  IPR007148 Small-subunit processome, Utp12 [PF04003] (7-109)
  IPR052414 U3 small nucleolar RNA-associated WD repeat-containing protein [PTHR44267] (1-116)

Organism: NCBI:txid1411642

Secondary structure (DSSP, 8-state):
-HHHHT-HHHHHHHHT---HHHHHHHHHTS-HHHHHHHHHHHHHHHHH-GGGHHHHHHHHHHHHHHTHHHHHH-HHHHHHHHHHHHHHHHHHHHHHHHHHHHHHHHHHHHHHHHTT-